Protein AF-A0A532BVJ3-F1 (afdb_monomer_lite)

Sequence (88 aa):
MSSAWGSFGSNYDQGRHGLFTYQLLKGLGGAADIDKNGTILAGELCTYIKGQVLKVAHEQYGSEQEPLCLPRPGQGASVRLQPVAQFK

Secondary structure (DSSP, 8-state):
-------------TTSS-HHHHHHHHIIIIIT-SS-SSEEEHHHHHHHHHHHHHHHHHHHHS-------SSPTTSS-GGGG-EEEE--

Structure (mmCIF, N/CA/C/O backbone):
data_AF-A0A532BVJ3-F1
#
_entry.id   AF-A0A532BVJ3-F1
#
loop_
_atom_site.group_PDB
_atom_site.id
_atom_site.type_symbol
_atom_site.label_atom_id
_atom_site.label_alt_id
_atom_site.label_comp_id
_atom_site.label_asym_id
_atom_site.label_entity_id
_atom_site.label_seq_id
_atom_site.pdbx_PDB_ins_code
_atom_site.Cartn_x
_atom_site.Cartn_y
_atom_site.Cartn_z
_atom_site.occupancy
_atom_site.B_iso_or_equiv
_atom_site.auth_seq_id
_atom_site.auth_comp_id
_atom_site.auth_asym_id
_atom_site.auth_atom_id
_atom_site.pdbx_PDB_model_num
ATOM 1 N N . MET A 1 1 ? -39.508 0.956 -12.519 1.00 35.41 1 MET A N 1
ATOM 2 C CA . MET A 1 1 ? -39.451 -0.020 -11.408 1.00 35.41 1 MET A CA 1
ATOM 3 C C . MET A 1 1 ? -38.374 -1.046 -11.742 1.00 35.41 1 MET A C 1
ATOM 5 O O . MET A 1 1 ? -38.353 -1.478 -12.883 1.00 35.41 1 MET A O 1
ATOM 9 N N . SER A 1 2 ? -37.517 -1.366 -10.761 1.00 39.47 2 SER A N 1
ATOM 10 C CA . SER A 1 2 ? -36.502 -2.447 -10.702 1.00 39.47 2 SER A CA 1
ATOM 11 C C . SER A 1 2 ? -35.344 -2.415 -11.716 1.00 39.47 2 SER A C 1
ATOM 13 O O . SER A 1 2 ? -35.542 -2.626 -12.901 1.00 39.47 2 SER A O 1
ATOM 15 N N . SER A 1 3 ? -34.130 -1.985 -11.345 1.00 48.72 3 SER A N 1
ATOM 16 C CA . SER A 1 3 ? -33.116 -2.612 -10.460 1.00 48.72 3 SER A CA 1
ATOM 17 C C . SER A 1 3 ? -32.239 -3.652 -11.171 1.00 48.72 3 SER A C 1
ATOM 19 O O . SER A 1 3 ? -32.627 -4.807 -11.303 1.00 48.72 3 SER A O 1
ATOM 21 N N . ALA A 1 4 ? -31.020 -3.244 -11.532 1.00 40.31 4 ALA A N 1
ATOM 22 C CA . ALA A 1 4 ? -29.878 -4.136 -11.739 1.00 40.31 4 ALA A CA 1
ATOM 23 C C . ALA A 1 4 ? -28.565 -3.377 -11.459 1.00 40.31 4 ALA A C 1
ATOM 25 O O . ALA A 1 4 ? -27.707 -3.215 -12.320 1.00 40.31 4 ALA A O 1
ATOM 26 N N . TRP A 1 5 ? -28.424 -2.875 -10.230 1.00 42.00 5 TRP A N 1
ATOM 27 C CA . TRP A 1 5 ? -27.105 -2.626 -9.649 1.00 42.00 5 TRP A CA 1
ATOM 28 C C . TRP A 1 5 ? -26.550 -3.994 -9.258 1.00 42.00 5 TRP A C 1
ATOM 30 O O . TRP A 1 5 ? -26.929 -4.542 -8.229 1.00 42.00 5 TRP A O 1
ATOM 40 N N . GLY A 1 6 ? -25.754 -4.603 -10.132 1.00 43.00 6 GLY A N 1
ATOM 41 C CA . GLY A 1 6 ? -25.339 -5.986 -9.925 1.00 43.00 6 GLY A CA 1
ATOM 42 C C . GLY A 1 6 ? -24.389 -6.515 -10.983 1.00 43.00 6 GLY A C 1
ATOM 43 O O . GLY A 1 6 ? -24.687 -7.531 -11.594 1.00 43.00 6 GLY A O 1
ATOM 44 N N . SER A 1 7 ? -23.267 -5.826 -11.204 1.00 38.31 7 SER A N 1
ATOM 45 C CA . SER A 1 7 ? -21.998 -6.470 -11.572 1.00 38.31 7 SER A CA 1
ATOM 46 C C . SER A 1 7 ? -20.854 -5.458 -11.453 1.00 38.31 7 SER A C 1
ATOM 48 O O . SER A 1 7 ? -20.475 -4.810 -12.426 1.00 38.31 7 SER A O 1
ATOM 50 N N . PHE A 1 8 ? -20.282 -5.296 -10.256 1.00 39.34 8 PHE A N 1
ATOM 51 C CA . PHE A 1 8 ? -18.944 -4.704 -10.124 1.00 39.34 8 PHE A CA 1
ATOM 52 C C . PHE A 1 8 ? -17.917 -5.788 -10.459 1.00 39.34 8 PHE A C 1
ATOM 54 O O . PHE A 1 8 ? -17.176 -6.273 -9.607 1.00 39.34 8 PHE A O 1
ATOM 61 N N . GLY A 1 9 ? -17.937 -6.228 -11.718 1.00 34.88 9 GLY A N 1
ATOM 62 C CA . GLY A 1 9 ? -16.896 -7.067 -12.282 1.00 34.88 9 GLY A CA 1
ATOM 63 C C . GLY A 1 9 ? -15.597 -6.274 -12.277 1.00 34.88 9 GLY A C 1
ATOM 64 O O . GLY A 1 9 ? -15.401 -5.385 -13.103 1.00 34.88 9 GLY A O 1
ATOM 65 N N . SER A 1 10 ? -14.739 -6.590 -11.312 1.00 40.47 10 SER A N 1
ATOM 66 C CA . SER A 1 10 ? -13.364 -6.122 -11.149 1.00 40.47 10 SER A CA 1
ATOM 67 C C . SER A 1 10 ? -12.488 -6.618 -12.312 1.00 40.47 10 SER A C 1
ATOM 69 O O . SER A 1 10 ? -11.578 -7.419 -12.138 1.00 40.47 10 SER A O 1
ATOM 71 N N . ASN A 1 11 ? -12.773 -6.178 -13.537 1.00 40.72 11 ASN A N 1
ATOM 72 C CA . ASN A 1 11 ? -11.833 -6.292 -14.649 1.00 40.72 11 ASN A CA 1
ATOM 73 C C . ASN A 1 11 ? -10.850 -5.118 -14.544 1.00 40.72 11 ASN A C 1
ATOM 75 O O . ASN A 1 11 ? -10.888 -4.184 -15.345 1.00 40.72 11 ASN A O 1
ATOM 79 N N . TYR A 1 12 ? -10.010 -5.131 -13.501 1.00 51.41 12 TYR A N 1
ATOM 80 C CA . TYR A 1 12 ? -8.877 -4.211 -13.409 1.00 51.41 12 TYR A CA 1
ATOM 81 C C . TYR A 1 12 ? -7.810 -4.649 -14.412 1.00 51.41 12 TYR A C 1
ATOM 83 O O . TYR A 1 12 ? -7.140 -5.666 -14.250 1.00 51.41 12 TYR A O 1
ATOM 91 N N . ASP A 1 13 ? -7.698 -3.863 -15.474 1.00 51.88 13 ASP A N 1
ATOM 92 C CA . ASP A 1 13 ? -6.795 -4.059 -16.599 1.00 51.88 13 ASP A CA 1
ATOM 93 C C . ASP A 1 13 ? -5.352 -3.686 -16.215 1.00 51.88 13 ASP A C 1
ATOM 95 O O . ASP A 1 13 ? -5.063 -2.538 -15.853 1.00 51.88 13 ASP A O 1
ATOM 99 N N . GLN A 1 14 ? -4.437 -4.657 -16.280 1.00 54.69 14 GLN A N 1
ATOM 100 C CA . GLN A 1 14 ? -3.004 -4.457 -16.060 1.00 54.69 14 GLN A CA 1
ATOM 101 C C . GLN A 1 14 ? -2.403 -3.655 -17.228 1.00 54.69 14 GLN A C 1
ATOM 103 O O . GLN A 1 14 ? -1.784 -4.219 -18.121 1.00 54.69 14 GLN A O 1
ATOM 108 N N . GLY A 1 15 ? -2.577 -2.330 -17.241 1.00 57.31 15 GLY A N 1
ATOM 109 C CA . GLY A 1 15 ? -1.929 -1.495 -18.262 1.00 57.31 15 GLY A CA 1
ATOM 110 C C . GLY A 1 15 ? -2.390 -0.045 -18.395 1.00 57.31 15 GLY A C 1
ATOM 111 O O . GLY A 1 15 ? -1.712 0.736 -19.056 1.00 57.31 15 GLY A O 1
ATOM 112 N N . ARG A 1 16 ? -3.505 0.364 -17.773 1.00 76.31 16 ARG A N 1
ATOM 113 C CA . ARG A 1 16 ? -4.054 1.727 -17.958 1.00 76.31 16 ARG A CA 1
ATOM 114 C C . ARG A 1 16 ? -3.594 2.778 -16.950 1.00 76.31 1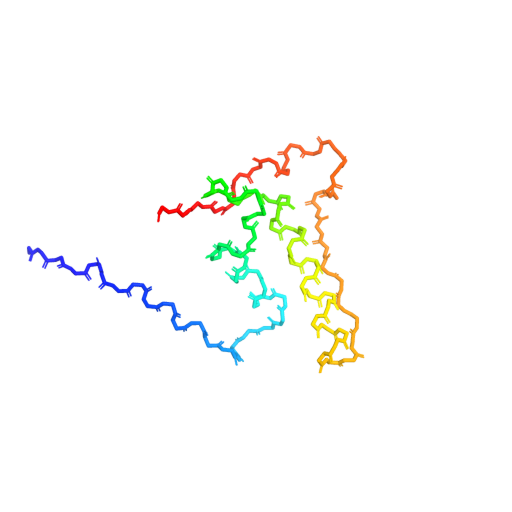6 ARG A C 1
ATOM 116 O 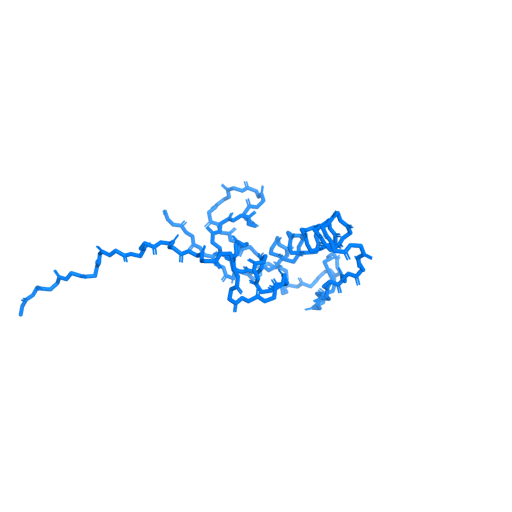O . ARG A 1 16 ? -3.982 3.937 -17.059 1.00 76.31 16 ARG A O 1
ATOM 123 N N . HIS A 1 17 ? -2.781 2.403 -15.971 1.00 83.12 17 HIS A N 1
ATOM 124 C CA . HIS A 1 17 ? -2.314 3.315 -14.932 1.00 83.12 17 HIS A CA 1
ATOM 125 C C . HIS A 1 17 ? -0.912 2.947 -14.444 1.00 83.12 17 HIS A C 1
ATOM 127 O O . HIS A 1 17 ? -0.506 1.789 -14.512 1.00 83.12 17 HIS A O 1
AT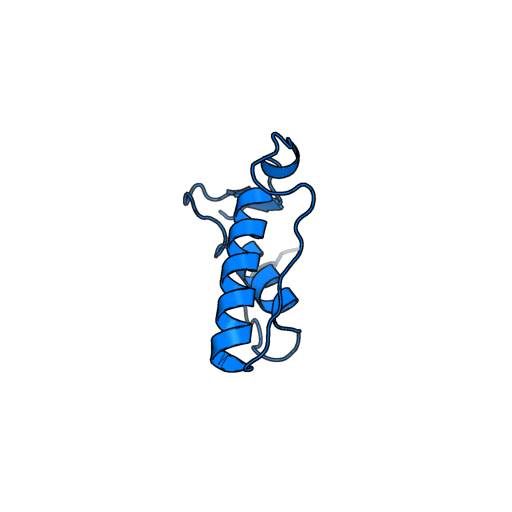OM 133 N N . GLY A 1 18 ? -0.174 3.943 -13.940 1.00 89.12 18 GLY A N 1
ATOM 134 C CA . GLY A 1 18 ? 1.188 3.753 -13.436 1.00 89.12 18 GLY A CA 1
ATOM 135 C C . GLY A 1 18 ? 1.262 2.799 -12.238 1.00 89.12 18 GLY A C 1
ATOM 136 O O . GLY A 1 18 ? 0.256 2.540 -11.572 1.00 89.12 18 GLY A O 1
ATOM 137 N N . LEU A 1 19 ? 2.470 2.306 -11.940 1.00 91.56 19 LEU A N 1
ATOM 138 C CA . LEU A 1 19 ? 2.719 1.312 -10.887 1.00 91.56 19 LEU A CA 1
ATOM 139 C C . LEU A 1 19 ? 2.138 1.726 -9.526 1.00 91.56 19 LEU A C 1
ATOM 141 O O . LEU A 1 19 ? 1.465 0.928 -8.875 1.00 91.56 19 LEU A O 1
ATOM 145 N N . PHE A 1 20 ? 2.343 2.981 -9.118 1.00 92.69 20 PHE A N 1
ATOM 146 C CA . PHE A 1 20 ? 1.767 3.508 -7.880 1.00 92.69 20 PHE A CA 1
ATOM 147 C C . PHE A 1 20 ? 0.238 3.393 -7.867 1.00 92.69 20 PHE A C 1
ATOM 149 O O . PHE A 1 20 ? -0.327 2.798 -6.954 1.00 92.69 20 PHE A O 1
ATOM 156 N N . THR A 1 21 ? -0.433 3.917 -8.896 1.00 93.12 21 THR A N 1
ATOM 157 C CA . THR A 1 21 ? -1.897 3.889 -9.006 1.00 93.12 21 THR A CA 1
ATOM 158 C C . THR A 1 21 ? -2.424 2.458 -9.056 1.00 93.12 21 THR A C 1
ATOM 160 O O . THR A 1 21 ? -3.441 2.160 -8.436 1.00 93.12 21 THR A O 1
ATOM 163 N N . TYR A 1 22 ? -1.703 1.555 -9.726 1.00 92.62 22 TYR A N 1
ATOM 164 C CA . TYR A 1 22 ? -2.028 0.132 -9.742 1.00 92.62 22 TYR A CA 1
ATOM 165 C C . TYR A 1 22 ? -2.035 -0.466 -8.332 1.00 92.62 22 TYR A C 1
ATOM 167 O O . TYR A 1 22 ? -3.025 -1.077 -7.928 1.00 92.62 22 TYR A O 1
ATOM 175 N N . GLN A 1 23 ? -0.968 -0.255 -7.556 1.00 94.56 23 GLN A N 1
ATOM 176 C CA . GLN A 1 23 ? -0.894 -0.776 -6.189 1.00 94.56 23 GLN A CA 1
ATOM 177 C C . GLN A 1 23 ? -1.879 -0.071 -5.249 1.00 94.56 23 GLN A C 1
ATOM 179 O O . GLN A 1 23 ? -2.453 -0.721 -4.383 1.00 94.56 23 GLN A O 1
ATOM 184 N N . LEU A 1 24 ? -2.138 1.226 -5.437 1.00 94.44 24 LEU A N 1
ATOM 185 C CA . LEU A 1 24 ? -3.144 1.959 -4.667 1.00 94.44 24 LEU A CA 1
ATOM 186 C C . LEU A 1 24 ? -4.536 1.339 -4.831 1.00 94.44 24 LEU A C 1
ATOM 188 O O . LEU A 1 24 ? -5.186 1.028 -3.837 1.00 94.44 24 LEU A O 1
ATOM 192 N N . LEU A 1 25 ? -4.975 1.123 -6.073 1.00 93.75 25 LEU A N 1
ATOM 193 C CA . LEU A 1 25 ? -6.293 0.558 -6.368 1.00 93.75 25 LEU A CA 1
ATOM 194 C C . LEU A 1 25 ? -6.400 -0.894 -5.897 1.00 93.75 25 LEU A C 1
ATOM 196 O O . LEU A 1 25 ? -7.405 -1.274 -5.306 1.00 93.75 25 LEU A O 1
ATOM 200 N N . LYS A 1 26 ? -5.342 -1.691 -6.083 1.00 93.81 26 LYS A N 1
ATOM 201 C CA . LYS A 1 26 ? -5.288 -3.064 -5.570 1.00 93.81 26 LYS A CA 1
ATOM 202 C C . LYS A 1 26 ? -5.351 -3.111 -4.039 1.00 93.81 26 LYS A C 1
ATOM 204 O O . LYS A 1 26 ? -6.056 -3.950 -3.484 1.00 93.81 26 LYS A O 1
ATOM 209 N N . GLY A 1 27 ? -4.644 -2.201 -3.368 1.00 94.94 27 GLY A N 1
ATOM 210 C CA . GLY A 1 27 ? -4.672 -2.040 -1.917 1.00 94.94 27 GLY A CA 1
ATOM 211 C C . GLY A 1 27 ? -6.072 -1.695 -1.427 1.00 94.94 27 GLY A C 1
ATOM 212 O O . GLY A 1 27 ? -6.622 -2.436 -0.622 1.00 94.94 27 GLY A O 1
ATOM 213 N N . LEU A 1 28 ? -6.680 -0.649 -1.996 1.00 95.12 28 LEU A N 1
ATOM 214 C CA . LEU A 1 28 ? -8.066 -0.242 -1.737 1.00 95.12 28 LEU A CA 1
ATOM 215 C C . LEU A 1 28 ? -9.107 -1.295 -2.131 1.00 95.12 28 LEU A C 1
ATOM 217 O O . LEU A 1 28 ? -10.247 -1.164 -1.721 1.00 95.12 28 LEU A O 1
ATOM 221 N N . GLY A 1 29 ? -8.753 -2.309 -2.919 1.00 93.19 29 GLY A N 1
ATOM 222 C CA . GLY A 1 29 ? -9.612 -3.451 -3.235 1.00 93.19 29 GLY A CA 1
ATOM 223 C C . GLY A 1 29 ? -9.527 -4.602 -2.227 1.00 93.19 29 GLY A C 1
ATOM 224 O O . GLY A 1 29 ? -10.090 -5.661 -2.487 1.00 93.19 29 GLY A O 1
ATOM 225 N N . GLY A 1 30 ? -8.790 -4.438 -1.123 1.00 94.19 30 GLY A N 1
ATOM 226 C CA . GLY A 1 30 ? -8.668 -5.437 -0.055 1.00 94.19 30 GLY A CA 1
ATOM 227 C C . GLY A 1 30 ? -7.251 -5.947 0.177 1.00 94.19 30 GLY A C 1
ATOM 228 O O . GLY A 1 30 ? -6.958 -6.473 1.243 1.00 94.19 30 GLY A O 1
ATOM 229 N N . ALA A 1 31 ? -6.326 -5.762 -0.769 1.00 95.81 31 ALA A N 1
ATOM 230 C CA . ALA A 1 31 ? -4.975 -6.306 -0.618 1.00 95.81 31 ALA A CA 1
ATOM 231 C C . ALA A 1 31 ? -4.155 -5.624 0.493 1.00 95.81 31 ALA A C 1
ATOM 233 O O . ALA A 1 31 ? -3.126 -6.167 0.895 1.00 95.81 31 ALA A O 1
ATOM 234 N N . ALA A 1 32 ? -4.589 -4.447 0.956 1.00 96.50 32 ALA A N 1
ATOM 235 C CA . ALA A 1 32 ? -3.961 -3.724 2.055 1.00 96.50 32 ALA A CA 1
ATOM 236 C C . ALA A 1 32 ? -4.659 -3.912 3.415 1.00 96.50 32 ALA A C 1
ATOM 238 O O . ALA A 1 32 ? -4.280 -3.224 4.354 1.00 96.50 32 ALA A O 1
ATOM 239 N N . ASP A 1 33 ? -5.636 -4.815 3.536 1.00 96.00 33 ASP A N 1
ATOM 240 C CA . ASP A 1 33 ? -6.173 -5.251 4.834 1.00 96.00 33 ASP A CA 1
ATOM 241 C C . ASP A 1 33 ? -5.179 -6.241 5.474 1.00 96.00 33 ASP A C 1
ATOM 243 O O . ASP A 1 33 ? -5.175 -7.439 5.170 1.00 96.00 33 ASP A O 1
ATOM 247 N N . ILE A 1 34 ? -4.233 -5.716 6.259 1.00 93.25 34 ILE A N 1
ATOM 248 C CA . ILE A 1 34 ? -3.094 -6.495 6.767 1.00 93.25 34 ILE A CA 1
ATOM 249 C C . ILE A 1 34 ? -3.533 -7.359 7.948 1.00 93.25 34 ILE A C 1
ATOM 251 O O . ILE A 1 34 ? -3.105 -8.513 8.058 1.00 93.25 34 ILE A O 1
ATOM 255 N N . ASP A 1 35 ? -4.367 -6.806 8.827 1.00 93.88 35 ASP A N 1
ATOM 256 C CA . ASP A 1 35 ? -4.869 -7.507 10.007 1.00 93.88 35 ASP A CA 1
ATOM 257 C C . ASP A 1 35 ? -6.125 -8.359 9.734 1.00 93.88 35 ASP A C 1
ATOM 259 O O . ASP A 1 35 ? -6.489 -9.186 10.574 1.00 93.88 35 ASP A O 1
ATOM 263 N N . LYS A 1 36 ? -6.700 -8.251 8.528 1.00 94.88 36 LYS A N 1
ATOM 264 C CA . LYS A 1 36 ? -7.852 -9.019 8.033 1.00 94.88 36 LYS A CA 1
ATOM 265 C C . LYS A 1 36 ? -9.138 -8.722 8.798 1.00 94.88 36 LYS A C 1
ATOM 267 O O . LYS A 1 36 ? -9.956 -9.622 9.009 1.00 94.88 36 LYS A O 1
ATOM 272 N N . ASN A 1 37 ? -9.314 -7.478 9.233 1.00 94.44 37 ASN A N 1
ATOM 273 C CA . ASN A 1 37 ? -10.496 -7.049 9.973 1.00 94.44 37 ASN A CA 1
ATOM 274 C C . ASN A 1 37 ? -11.634 -6.522 9.063 1.00 94.44 37 ASN A C 1
ATOM 276 O O . ASN A 1 37 ? -12.690 -6.136 9.571 1.00 94.44 37 ASN A O 1
ATOM 280 N N . GLY A 1 38 ? -11.446 -6.507 7.736 1.00 94.94 38 GLY A N 1
ATOM 281 C CA . GLY A 1 38 ? -12.422 -6.018 6.751 1.00 94.94 38 GLY A CA 1
ATOM 282 C C . GLY A 1 38 ? -12.418 -4.496 6.548 1.00 94.94 38 GLY A C 1
ATOM 283 O O . GLY A 1 38 ? -13.200 -3.968 5.752 1.00 94.94 38 GLY A O 1
ATOM 284 N N . THR A 1 39 ? -11.542 -3.775 7.246 1.00 96.06 39 THR A N 1
ATOM 285 C CA . THR A 1 39 ? -11.330 -2.330 7.143 1.00 96.06 39 THR A CA 1
ATOM 286 C C . THR A 1 39 ? -9.876 -2.056 6.806 1.00 96.06 39 THR A C 1
ATOM 288 O O . THR A 1 39 ? -8.974 -2.559 7.455 1.00 96.06 39 THR A O 1
ATOM 291 N N . ILE A 1 40 ? -9.637 -1.178 5.837 1.00 95.81 40 ILE A N 1
ATOM 292 C CA . ILE A 1 40 ? -8.287 -0.703 5.542 1.00 95.81 40 ILE A CA 1
ATOM 293 C C . ILE A 1 40 ? -8.086 0.635 6.215 1.00 95.81 40 ILE A C 1
ATOM 295 O O . ILE A 1 40 ? -8.761 1.619 5.893 1.00 95.81 40 ILE A O 1
ATOM 299 N N . LEU A 1 41 ? -7.106 0.689 7.105 1.00 94.25 41 LEU A N 1
ATOM 300 C CA . LEU A 1 41 ? -6.630 1.931 7.687 1.00 94.25 41 LEU A CA 1
ATOM 301 C C . LEU A 1 41 ? -5.621 2.611 6.753 1.00 94.25 41 LEU A C 1
ATOM 303 O O . LEU A 1 41 ? -4.835 1.957 6.062 1.00 94.25 41 LEU A O 1
ATOM 307 N N . ALA A 1 42 ? -5.562 3.946 6.778 1.00 92.00 42 ALA A N 1
ATOM 308 C CA . ALA A 1 42 ? -4.580 4.713 6.002 1.00 92.00 42 ALA A CA 1
ATOM 309 C C . ALA A 1 42 ? -3.129 4.244 6.250 1.00 92.00 42 ALA A C 1
ATOM 311 O O . ALA A 1 42 ? -2.293 4.242 5.343 1.00 92.00 42 ALA A O 1
ATOM 312 N N . GLY A 1 43 ? -2.828 3.807 7.479 1.00 91.75 43 GLY A N 1
ATOM 313 C CA . GLY A 1 43 ? -1.535 3.219 7.829 1.00 91.75 43 GLY A CA 1
ATOM 314 C C . GLY A 1 43 ? -1.222 1.902 7.129 1.00 91.75 43 GLY A C 1
ATOM 315 O O . GLY A 1 43 ? -0.077 1.676 6.729 1.00 91.75 43 GLY A O 1
ATOM 316 N N . GLU A 1 44 ? -2.221 1.039 6.983 1.00 94.06 44 GLU A N 1
ATOM 317 C CA . GLU A 1 44 ? -2.069 -0.256 6.324 1.00 94.06 44 GLU A CA 1
ATOM 318 C C . GLU A 1 44 ? -1.937 -0.069 4.818 1.00 94.06 44 GLU A C 1
ATOM 320 O O . GLU A 1 44 ? -0.997 -0.589 4.215 1.00 94.06 44 GLU A O 1
ATOM 325 N N . LEU A 1 45 ? -2.771 0.799 4.236 1.00 94.94 45 LEU A N 1
ATOM 326 C CA . LEU A 1 45 ? -2.671 1.182 2.831 1.00 94.94 45 LEU A CA 1
ATOM 327 C C . LEU A 1 45 ? -1.289 1.745 2.488 1.00 94.94 45 LEU A C 1
ATOM 329 O O . LEU A 1 45 ? -0.677 1.333 1.504 1.00 94.94 45 LEU A O 1
ATOM 333 N N . CYS A 1 46 ? -0.761 2.648 3.318 1.00 93.75 46 CYS A N 1
ATOM 334 C CA . CYS A 1 46 ? 0.585 3.178 3.129 1.00 93.75 46 CYS A CA 1
ATOM 335 C C . CYS A 1 46 ? 1.655 2.075 3.177 1.00 93.75 46 CYS A C 1
ATOM 337 O O . CYS A 1 46 ? 2.525 2.019 2.305 1.00 93.75 46 CYS A O 1
ATOM 339 N N . THR A 1 47 ? 1.596 1.208 4.194 1.00 93.00 47 THR A N 1
ATOM 340 C CA . THR A 1 47 ? 2.552 0.103 4.376 1.00 93.00 47 THR A CA 1
ATOM 341 C C . THR A 1 47 ? 2.554 -0.814 3.156 1.00 93.00 47 THR A C 1
ATOM 343 O O . THR A 1 47 ? 3.617 -1.128 2.617 1.00 93.00 47 THR A O 1
ATOM 346 N N . TYR A 1 48 ? 1.363 -1.168 2.675 1.00 95.50 48 TYR A N 1
ATOM 347 C CA . TYR A 1 48 ? 1.170 -1.983 1.486 1.00 95.50 48 TYR A CA 1
ATOM 348 C C . TYR A 1 48 ? 1.762 -1.331 0.233 1.00 95.50 48 TYR A C 1
ATOM 350 O O . TYR A 1 48 ? 2.614 -1.925 -0.427 1.00 95.50 48 TYR A O 1
ATOM 358 N N . ILE A 1 49 ? 1.354 -0.098 -0.090 1.00 95.62 49 ILE A N 1
ATOM 359 C CA . ILE A 1 49 ? 1.780 0.576 -1.324 1.00 95.62 49 ILE A CA 1
ATOM 360 C C . ILE A 1 49 ? 3.296 0.751 -1.343 1.00 95.62 49 ILE A C 1
ATOM 362 O O . ILE A 1 49 ? 3.921 0.468 -2.362 1.00 95.62 49 ILE A O 1
ATOM 366 N N . LYS A 1 50 ? 3.901 1.168 -0.222 1.00 94.31 50 LYS A N 1
ATOM 367 C CA . LYS A 1 50 ? 5.358 1.304 -0.121 1.00 94.31 50 LYS A CA 1
ATOM 368 C C . LYS A 1 50 ? 6.071 -0.003 -0.439 1.00 94.31 50 LYS A C 1
ATOM 370 O O . LYS A 1 50 ? 6.916 -0.012 -1.327 1.00 94.31 50 LYS A O 1
ATOM 375 N N . GLY A 1 51 ? 5.709 -1.091 0.244 1.00 94.38 51 GLY A N 1
ATOM 376 C CA . GLY A 1 51 ? 6.351 -2.390 0.038 1.00 94.38 51 GLY A CA 1
ATOM 377 C C . GLY A 1 51 ? 6.202 -2.892 -1.398 1.00 94.38 51 GLY A C 1
ATOM 378 O O . GLY A 1 51 ? 7.172 -3.336 -2.007 1.00 94.38 51 GLY A O 1
ATOM 379 N N . GLN A 1 52 ? 5.005 -2.758 -1.970 1.00 95.44 52 GLN A N 1
ATOM 380 C CA . GLN A 1 52 ? 4.711 -3.274 -3.303 1.00 95.44 52 GLN A CA 1
ATOM 381 C C . GLN A 1 52 ? 5.347 -2.451 -4.420 1.00 95.44 52 GLN A C 1
ATOM 383 O O . GLN A 1 52 ? 5.843 -3.025 -5.386 1.00 95.44 52 GLN A O 1
ATOM 388 N N . VAL A 1 53 ? 5.342 -1.120 -4.312 1.00 93.88 53 VAL A N 1
ATOM 389 C CA . VAL A 1 53 ? 5.962 -0.256 -5.322 1.00 93.88 53 VAL A CA 1
ATOM 390 C C . VAL A 1 53 ? 7.479 -0.406 -5.289 1.00 93.88 53 VAL A C 1
ATOM 392 O O . VAL A 1 53 ? 8.047 -0.616 -6.352 1.00 93.88 53 VAL A O 1
ATOM 395 N N . LEU A 1 54 ? 8.118 -0.402 -4.110 1.00 93.31 54 LEU A N 1
ATOM 396 C CA . LEU A 1 54 ? 9.565 -0.639 -3.987 1.00 93.31 54 LEU A CA 1
ATOM 397 C C . LEU A 1 54 ? 9.964 -1.976 -4.616 1.00 93.31 54 LEU A C 1
ATOM 399 O O . LEU A 1 54 ? 10.852 -2.026 -5.464 1.00 93.31 54 LEU A O 1
ATOM 403 N N . LYS A 1 55 ? 9.256 -3.049 -4.243 1.00 93.56 55 LYS A N 1
ATOM 404 C CA . LYS A 1 55 ? 9.514 -4.392 -4.761 1.00 93.56 55 LYS A CA 1
ATOM 405 C C . LYS A 1 55 ? 9.376 -4.451 -6.283 1.00 93.56 55 LYS A C 1
ATOM 407 O O . LYS A 1 55 ? 10.289 -4.895 -6.968 1.00 93.56 55 LYS A O 1
ATOM 412 N N . VAL A 1 56 ? 8.245 -3.997 -6.820 1.00 91.44 56 VAL A N 1
ATOM 413 C CA . VAL A 1 56 ? 7.947 -4.127 -8.253 1.00 91.44 56 VAL A CA 1
ATOM 414 C C . VAL A 1 56 ? 8.801 -3.180 -9.101 1.00 91.44 56 VAL A C 1
ATOM 416 O O . VAL A 1 56 ? 9.247 -3.576 -10.176 1.00 91.44 56 VAL A O 1
ATOM 419 N N . ALA A 1 57 ? 9.068 -1.960 -8.626 1.00 90.38 57 ALA A N 1
ATOM 420 C CA . ALA A 1 57 ? 9.957 -1.014 -9.301 1.00 90.38 57 ALA A CA 1
ATOM 421 C C . ALA A 1 57 ? 11.363 -1.603 -9.474 1.00 90.38 57 ALA A C 1
ATOM 423 O O . ALA A 1 57 ? 11.924 -1.519 -10.570 1.00 90.38 57 ALA A O 1
ATOM 424 N N . HIS A 1 58 ? 11.876 -2.255 -8.426 1.00 90.50 58 HIS A N 1
ATOM 425 C CA . HIS A 1 58 ? 13.179 -2.906 -8.444 1.00 90.50 58 HIS A CA 1
ATOM 426 C C . HIS A 1 58 ? 13.182 -4.159 -9.333 1.00 90.50 58 HIS A C 1
ATOM 428 O O . HIS A 1 58 ? 13.984 -4.256 -10.257 1.00 90.50 58 HIS A O 1
ATOM 434 N N . GLU A 1 59 ? 12.257 -5.095 -9.097 1.00 90.69 59 GLU A N 1
ATOM 435 C CA . GLU A 1 59 ? 12.247 -6.412 -9.750 1.00 90.69 59 GLU A CA 1
ATOM 436 C C . GLU A 1 59 ? 11.882 -6.361 -11.241 1.00 90.69 59 GLU A C 1
ATOM 438 O O . GLU A 1 59 ? 12.419 -7.142 -12.023 1.00 90.69 59 GLU A O 1
ATOM 443 N N . GLN A 1 60 ? 10.955 -5.486 -11.648 1.00 86.25 60 GLN A N 1
ATOM 444 C CA . GLN A 1 60 ? 10.406 -5.496 -13.015 1.00 86.25 60 GLN A CA 1
ATOM 445 C C . GLN A 1 60 ? 10.939 -4.373 -13.900 1.00 86.25 60 GLN A C 1
ATOM 447 O O . GLN A 1 60 ? 10.993 -4.534 -15.117 1.00 86.25 60 GLN A O 1
ATOM 452 N N . TYR A 1 61 ? 11.317 -3.239 -13.307 1.00 81.69 61 TYR A N 1
ATOM 453 C CA . TYR A 1 61 ? 11.664 -2.033 -14.060 1.00 81.69 61 TYR A CA 1
ATOM 454 C C . TYR A 1 61 ? 13.111 -1.575 -13.843 1.00 81.69 61 TYR A C 1
ATOM 456 O O . TYR A 1 61 ? 13.537 -0.630 -14.502 1.00 81.69 61 TYR A O 1
ATOM 464 N N . GLY A 1 62 ? 13.868 -2.211 -12.935 1.00 82.19 62 GLY A N 1
ATOM 465 C CA . GLY A 1 62 ? 15.241 -1.807 -12.607 1.00 82.19 62 GLY A CA 1
ATOM 466 C C . GLY A 1 62 ? 15.337 -0.360 -12.108 1.00 82.19 62 GLY A C 1
ATOM 467 O O . GLY A 1 62 ? 16.350 0.304 -12.313 1.00 82.19 62 GLY A O 1
ATOM 468 N N . SER A 1 63 ? 14.256 0.146 -11.512 1.00 81.06 63 SER A N 1
ATOM 469 C CA . SER A 1 63 ? 14.089 1.540 -11.098 1.00 81.06 63 SER A CA 1
ATOM 470 C C . SER A 1 63 ? 13.798 1.620 -9.602 1.00 81.06 63 SER A C 1
ATOM 472 O O . SER A 1 63 ? 13.310 0.657 -9.013 1.00 81.06 63 SER A O 1
ATOM 474 N N . GLU A 1 64 ? 14.031 2.778 -8.988 1.00 83.31 64 GLU A N 1
ATOM 475 C CA . GLU A 1 64 ? 13.642 3.017 -7.598 1.00 83.31 64 GLU A CA 1
ATOM 476 C C . GLU A 1 64 ? 12.480 4.010 -7.545 1.00 83.31 64 GLU A C 1
ATOM 478 O O . GLU A 1 64 ? 12.619 5.188 -7.871 1.00 83.31 64 GLU A O 1
ATOM 483 N N . GLN A 1 65 ? 11.303 3.518 -7.156 1.00 85.44 65 GLN A N 1
ATOM 484 C CA . GLN A 1 65 ? 10.149 4.349 -6.833 1.00 85.44 65 GLN A CA 1
ATOM 485 C C . GLN A 1 65 ? 9.843 4.197 -5.347 1.00 85.44 65 GLN A C 1
ATOM 487 O O . GLN A 1 65 ? 9.511 3.104 -4.888 1.00 85.44 65 GLN A O 1
ATOM 492 N N . GLU A 1 66 ? 9.910 5.300 -4.605 1.00 88.81 66 GLU A N 1
ATOM 493 C CA . GLU A 1 66 ? 9.587 5.321 -3.181 1.00 88.81 66 GLU A CA 1
ATOM 494 C C . GLU A 1 66 ? 8.333 6.176 -2.932 1.00 88.81 66 GLU A C 1
ATOM 496 O O . GLU A 1 66 ? 8.394 7.408 -2.959 1.00 88.81 66 GLU A O 1
ATOM 501 N N . PRO A 1 67 ? 7.161 5.554 -2.698 1.00 91.69 67 PRO A N 1
ATOM 502 C CA . PRO A 1 67 ? 5.952 6.291 -2.357 1.00 91.69 67 PRO A CA 1
ATOM 503 C C . PRO A 1 67 ? 6.115 7.069 -1.052 1.00 91.69 67 PRO A C 1
ATOM 505 O O . PRO A 1 67 ? 6.576 6.527 -0.048 1.00 91.69 67 PRO A O 1
ATOM 508 N N . LEU A 1 68 ? 5.659 8.320 -1.017 1.00 89.81 68 LEU A N 1
ATOM 509 C CA . LEU A 1 68 ? 5.654 9.115 0.206 1.00 89.81 68 LEU A CA 1
ATOM 510 C C . LEU A 1 68 ? 4.304 8.999 0.923 1.00 89.81 68 LEU A C 1
ATOM 512 O O . LEU A 1 68 ? 3.253 9.198 0.323 1.00 89.81 68 LEU A O 1
ATOM 516 N N . CYS A 1 69 ? 4.347 8.744 2.231 1.00 86.38 69 CYS A N 1
ATOM 517 C CA . CYS A 1 69 ? 3.178 8.835 3.102 1.00 86.38 69 CYS A CA 1
ATOM 518 C C . CYS A 1 69 ? 3.427 9.896 4.165 1.00 86.38 69 CYS A C 1
ATOM 520 O O . CYS A 1 69 ? 4.410 9.803 4.910 1.00 86.38 69 CYS A O 1
ATOM 522 N N . LEU A 1 70 ? 2.530 10.877 4.235 1.00 82.62 70 LEU A N 1
ATOM 523 C CA . LEU A 1 70 ? 2.561 11.940 5.227 1.00 82.62 70 LEU A CA 1
ATOM 524 C C . LEU A 1 70 ? 1.252 11.941 6.022 1.00 82.62 70 LEU A C 1
ATOM 526 O O . LEU A 1 70 ? 0.184 11.877 5.415 1.00 82.62 70 LEU A O 1
ATOM 530 N N . PRO A 1 71 ? 1.317 12.062 7.356 1.00 78.38 71 PRO A N 1
ATOM 531 C CA . PRO A 1 71 ? 2.513 11.927 8.200 1.00 78.38 71 PRO A CA 1
ATOM 532 C C . PRO A 1 71 ? 3.111 10.508 8.136 1.00 78.38 71 PRO A C 1
ATOM 534 O O . PRO A 1 71 ? 2.441 9.558 7.729 1.00 78.38 71 PRO A O 1
ATOM 537 N N . ARG A 1 72 ? 4.390 10.350 8.512 1.00 68.12 72 ARG A N 1
ATOM 538 C CA . ARG A 1 72 ? 5.049 9.036 8.435 1.00 68.12 72 ARG A CA 1
ATOM 539 C C . ARG A 1 72 ? 4.347 8.024 9.358 1.00 68.12 72 ARG A C 1
ATOM 541 O O . ARG A 1 72 ? 3.966 8.386 10.477 1.00 68.12 72 ARG A O 1
ATOM 548 N N . PRO A 1 73 ? 4.222 6.748 8.946 1.00 62.44 73 PRO A N 1
ATOM 549 C CA . PRO A 1 73 ? 3.710 5.698 9.821 1.00 62.44 73 PRO A CA 1
ATOM 550 C C . PRO A 1 73 ? 4.518 5.629 11.125 1.00 62.44 73 PRO A C 1
ATOM 552 O O . PRO A 1 73 ? 5.743 5.579 11.091 1.00 62.44 73 PRO A O 1
ATOM 555 N N . GLY A 1 74 ? 3.837 5.642 12.275 1.00 63.62 74 GLY A N 1
ATOM 556 C CA . GLY A 1 74 ? 4.466 5.481 13.596 1.00 63.62 74 GLY A CA 1
ATOM 557 C C . GLY A 1 74 ? 4.717 6.769 14.391 1.00 63.62 74 GLY A C 1
ATOM 558 O O . GLY A 1 74 ? 4.912 6.681 15.597 1.00 63.62 74 GLY A O 1
ATOM 559 N N . GLN A 1 75 ? 4.620 7.964 13.794 1.00 65.50 75 GLN A N 1
ATOM 560 C CA . GLN A 1 75 ? 4.814 9.242 14.511 1.00 65.50 75 GLN A CA 1
ATOM 561 C C . GLN A 1 75 ? 3.552 9.736 15.254 1.00 65.50 75 GLN A C 1
ATOM 563 O O . GLN A 1 75 ? 3.215 10.912 15.182 1.00 65.50 75 GLN A O 1
ATOM 568 N N . GLY A 1 76 ? 2.796 8.846 15.911 1.00 61.91 76 GLY A N 1
ATOM 569 C CA . GLY A 1 76 ? 1.625 9.234 16.723 1.00 61.91 76 GLY A CA 1
ATOM 570 C C . GLY A 1 76 ? 0.482 9.923 15.961 1.00 61.91 76 GLY A C 1
ATOM 571 O O . GLY A 1 76 ? -0.429 10.473 16.571 1.00 61.91 76 GLY A O 1
ATOM 572 N N . ALA A 1 77 ? 0.513 9.908 14.629 1.00 66.38 77 ALA A N 1
ATOM 573 C CA . ALA A 1 77 ? -0.480 10.586 13.820 1.00 66.38 77 ALA A CA 1
ATOM 574 C C . ALA A 1 77 ? -1.808 9.823 13.801 1.00 66.38 77 ALA A C 1
ATOM 576 O O . ALA A 1 77 ? -1.906 8.733 13.232 1.00 66.38 77 ALA A O 1
ATOM 577 N N . SER A 1 78 ? -2.855 10.444 14.340 1.00 68.19 78 SER A N 1
ATOM 578 C CA . SER A 1 78 ? -4.242 9.960 14.313 1.00 68.19 78 SER A CA 1
ATOM 579 C C . SER A 1 78 ? -4.781 9.726 12.894 1.00 68.19 78 SER A C 1
ATOM 581 O O . SER A 1 78 ? -5.680 8.906 12.711 1.00 68.19 78 SER A O 1
ATOM 583 N N . VAL A 1 79 ? -4.170 10.349 11.875 1.00 71.62 79 VAL A N 1
ATOM 584 C CA . VAL A 1 79 ? -4.428 10.080 10.446 1.00 71.62 79 VAL A CA 1
ATOM 585 C C . VAL A 1 79 ? -4.228 8.600 10.093 1.00 71.62 79 VAL A C 1
ATOM 587 O O . VAL A 1 79 ? -4.936 8.079 9.240 1.00 71.62 79 VAL A O 1
ATOM 590 N N . ARG A 1 80 ? -3.326 7.883 10.779 1.00 73.56 80 ARG A N 1
ATOM 591 C CA . ARG A 1 80 ? -3.072 6.455 10.528 1.00 73.56 80 ARG A CA 1
ATOM 592 C C . ARG A 1 80 ? -4.306 5.586 10.768 1.00 73.56 80 ARG A C 1
ATOM 594 O O . ARG A 1 80 ? -4.475 4.595 10.0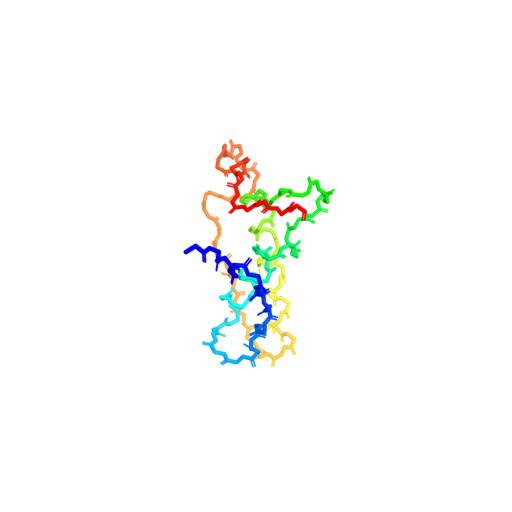67 1.00 73.56 80 ARG A O 1
ATOM 601 N N . LEU A 1 81 ? -5.117 5.947 11.761 1.00 82.50 81 LEU A N 1
ATOM 602 C CA . LEU A 1 81 ? -6.280 5.180 12.209 1.00 82.50 81 LEU A CA 1
ATOM 603 C C . LEU A 1 81 ? -7.541 5.501 11.406 1.00 82.50 81 LEU A C 1
ATOM 605 O O . LEU A 1 81 ? -8.598 4.962 11.706 1.00 82.50 81 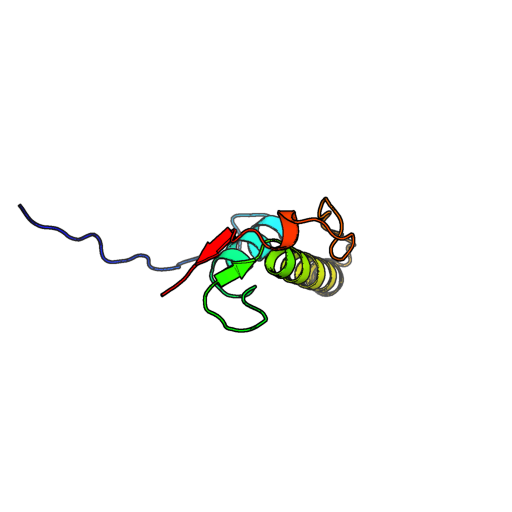LEU A O 1
ATOM 609 N N . GLN A 1 82 ? -7.452 6.396 10.420 1.00 87.31 82 GLN A N 1
ATOM 610 C CA . GLN A 1 82 ? -8.596 6.743 9.592 1.00 87.31 82 GLN A CA 1
ATOM 611 C C . GLN A 1 82 ? -8.888 5.583 8.634 1.00 87.31 82 GLN A C 1
ATOM 613 O O . GLN A 1 82 ? -7.999 5.209 7.858 1.00 87.31 82 GLN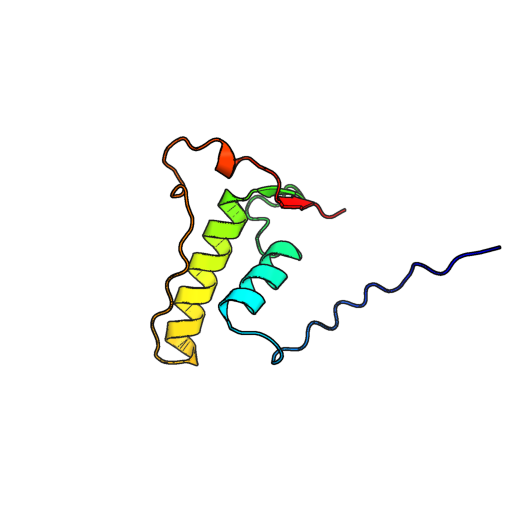 A O 1
ATOM 618 N N . PRO A 1 83 ? -10.105 5.016 8.668 1.00 91.19 83 PRO A N 1
ATOM 619 C CA . PRO A 1 83 ? -10.547 4.079 7.652 1.00 91.19 83 PRO A CA 1
ATOM 620 C C . PRO A 1 83 ? -10.563 4.771 6.291 1.00 91.19 83 PRO A C 1
ATOM 622 O O . PRO A 1 83 ? -11.104 5.868 6.153 1.00 91.19 83 PRO A O 1
ATOM 625 N N . VAL A 1 84 ? -9.978 4.129 5.287 1.00 93.50 84 VAL A N 1
ATOM 626 C CA . VAL A 1 84 ? -9.965 4.622 3.899 1.00 93.50 84 VAL A CA 1
ATOM 627 C C . VAL A 1 84 ? -10.747 3.717 2.955 1.00 93.50 84 VAL A C 1
ATOM 629 O O . VAL A 1 84 ? -11.150 4.163 1.884 1.00 93.50 84 VAL A O 1
ATOM 632 N N . ALA A 1 85 ? -10.995 2.470 3.354 1.00 93.81 85 ALA A N 1
ATOM 633 C CA . ALA A 1 85 ? -11.885 1.554 2.656 1.00 93.81 85 ALA A CA 1
ATOM 634 C C . ALA A 1 85 ? -12.449 0.498 3.619 1.00 93.81 85 ALA A C 1
ATOM 636 O O . ALA A 1 85 ? -11.839 0.196 4.644 1.00 93.81 85 ALA A O 1
ATOM 637 N N . GLN A 1 86 ? -13.614 -0.051 3.279 1.00 88.81 86 GLN A N 1
ATOM 638 C CA . GLN A 1 86 ? -14.253 -1.171 3.968 1.00 88.81 86 GLN A CA 1
ATOM 639 C C . GLN A 1 86 ? -14.856 -2.101 2.926 1.00 88.81 86 GLN A C 1
ATOM 641 O O . GLN A 1 86 ? -15.404 -1.631 1.923 1.00 88.81 86 GLN A O 1
ATOM 646 N N . PHE A 1 87 ? -14.800 -3.403 3.183 1.00 77.62 87 PHE A N 1
ATOM 647 C CA . PHE A 1 87 ? -15.404 -4.411 2.313 1.00 77.62 87 PHE A CA 1
ATOM 648 C C . PHE A 1 87 ? -16.187 -5.398 3.167 1.00 77.62 87 PHE A C 1
ATOM 650 O O . PHE A 1 87 ? -15.828 -5.660 4.314 1.00 77.62 87 PHE A O 1
ATOM 657 N N . LYS A 1 88 ? -17.293 -5.890 2.615 1.00 60.44 88 LYS A N 1
ATOM 658 C CA . LYS A 1 88 ? -18.242 -6.773 3.290 1.00 60.44 88 LYS A CA 1
ATOM 659 C C . LYS A 1 88 ? -18.163 -8.180 2.722 1.00 60.44 88 LYS A C 1
ATOM 661 O O . LYS A 1 88 ? -18.003 -8.280 1.486 1.00 60.44 88 LYS A O 1
#

pLDDT: mean 80.1, std 18.93, range [34.88, 96.5]

Foldseek 3Di:
DDDDPDDPPPPPDPPDDDLLVVQLVVCLVPPLPPVPPQFHFPQSSLVRSQVRSQVCCCPPVVHGDGDDDPPDPPPPDPSRRDTPHGDD

Radius of gyration: 15.3 Å; chains: 1; bounding box: 55×21×35 Å